Protein AF-A0A150TSC2-F1 (afdb_monomer_lite)

Radius of gyration: 14.01 Å; chains: 1; bounding box: 28×31×31 Å

Sequence (67 aa):
MRLSTGGTPRAIACARPRLVEVDRERVWPLPELLAEILALPHVVGLAEIDGALHWVVDARRLPDIGA

Structure (mmCIF, N/CA/C/O backbone):
data_AF-A0A150TSC2-F1
#
_entry.id   AF-A0A150TSC2-F1
#
loop_
_atom_site.group_PDB
_atom_site.id
_atom_site.type_symbol
_atom_site.label_atom_id
_atom_site.label_alt_id
_atom_site.label_comp_id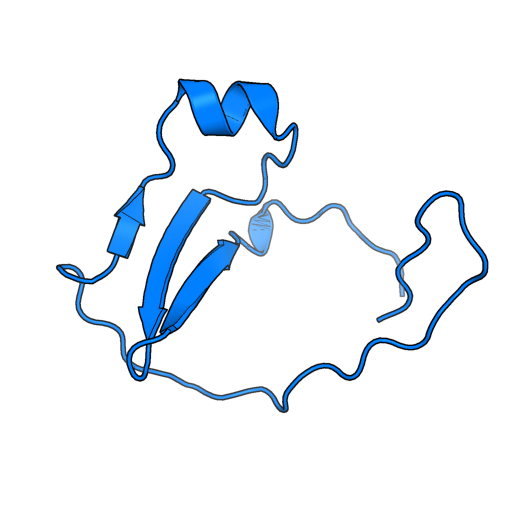
_atom_site.label_asym_id
_atom_site.label_entity_id
_atom_site.label_seq_id
_atom_site.pdbx_PDB_ins_code
_atom_site.Cartn_x
_atom_site.Cartn_y
_atom_site.Cartn_z
_atom_site.occupancy
_atom_site.B_iso_or_equiv
_atom_site.auth_seq_id
_atom_site.auth_comp_id
_atom_site.auth_asym_id
_atom_site.auth_atom_id
_atom_site.pdbx_PDB_model_num
ATOM 1 N N . MET A 1 1 ? -1.699 -8.820 -14.243 1.00 49.75 1 MET A N 1
ATOM 2 C CA . MET A 1 1 ? -0.363 -8.348 -13.819 1.00 49.75 1 MET A CA 1
ATOM 3 C C . MET A 1 1 ? 0.528 -9.566 -13.584 1.00 49.75 1 MET A C 1
ATOM 5 O O . MET A 1 1 ? 0.086 -10.473 -12.886 1.00 49.75 1 MET A O 1
ATOM 9 N N . ARG A 1 2 ? 1.721 -9.647 -14.194 1.00 45.75 2 ARG A N 1
ATOM 10 C CA . ARG A 1 2 ? 2.725 -10.684 -13.872 1.00 45.75 2 ARG A CA 1
ATOM 11 C C . ARG A 1 2 ? 3.744 -10.070 -12.915 1.00 45.75 2 ARG A C 1
ATOM 13 O O . ARG A 1 2 ? 4.334 -9.051 -13.241 1.00 45.75 2 ARG A O 1
ATOM 20 N N . LEU A 1 3 ? 3.921 -10.683 -11.750 1.00 46.72 3 LEU A N 1
ATOM 21 C CA . LEU A 1 3 ? 4.946 -10.333 -10.767 1.00 46.72 3 LEU A CA 1
ATOM 22 C C . LEU A 1 3 ? 5.959 -11.480 -10.738 1.00 46.72 3 LEU A C 1
ATOM 24 O O . LEU A 1 3 ? 5.565 -12.629 -10.528 1.00 46.72 3 LEU A O 1
ATOM 28 N N . SER A 1 4 ? 7.242 -11.193 -10.971 1.00 49.03 4 SER A N 1
ATOM 29 C CA . SER A 1 4 ? 8.320 -12.155 -10.725 1.00 49.03 4 SER A CA 1
ATOM 30 C C . SER A 1 4 ? 9.094 -11.740 -9.483 1.00 49.03 4 SER A C 1
ATOM 32 O O . SER A 1 4 ? 9.820 -10.750 -9.491 1.00 49.03 4 SER A O 1
ATOM 34 N N . THR A 1 5 ? 8.945 -12.510 -8.415 1.00 56.62 5 THR A N 1
ATOM 35 C CA . THR A 1 5 ? 9.954 -12.586 -7.355 1.00 56.62 5 THR A CA 1
ATOM 36 C C . THR A 1 5 ? 10.961 -13.675 -7.749 1.00 56.62 5 THR A C 1
ATOM 38 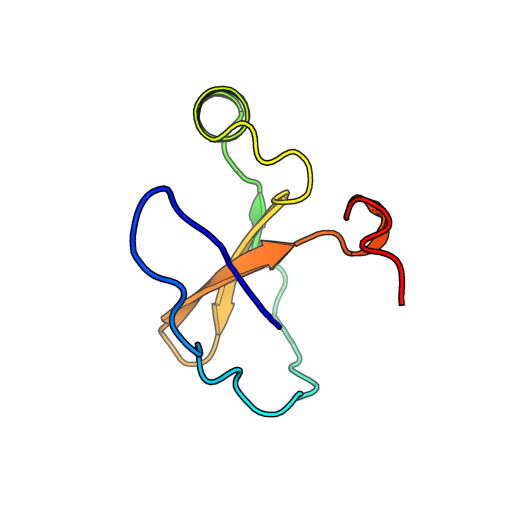O O . THR A 1 5 ? 10.710 -14.400 -8.707 1.00 56.62 5 THR A O 1
ATOM 41 N N . GLY A 1 6 ? 12.092 -13.833 -7.051 1.00 59.50 6 GLY A N 1
ATOM 42 C CA . GLY A 1 6 ? 13.109 -14.862 -7.360 1.00 59.50 6 GLY A CA 1
ATOM 43 C C . GLY A 1 6 ? 12.637 -16.330 -7.293 1.00 59.50 6 GLY A C 1
ATOM 44 O O . GLY A 1 6 ? 13.458 -17.239 -7.346 1.00 5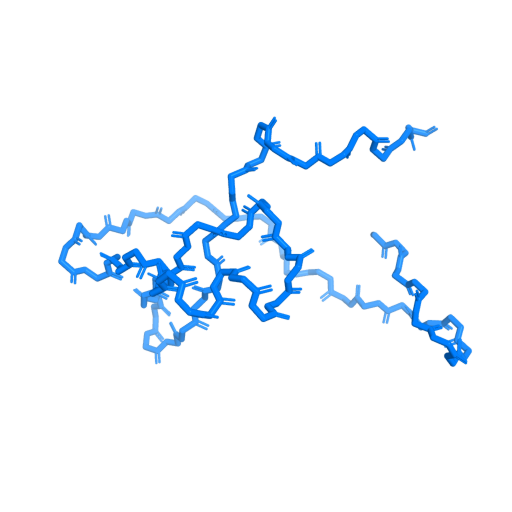9.50 6 GLY A O 1
ATOM 45 N N . GLY A 1 7 ? 11.331 -16.570 -7.150 1.00 65.25 7 GLY A N 1
ATOM 46 C CA . GLY A 1 7 ? 10.688 -17.871 -7.281 1.00 65.25 7 GLY A CA 1
ATOM 47 C C . GLY A 1 7 ? 9.999 -18.065 -8.635 1.00 65.25 7 GLY A C 1
ATOM 48 O O . GLY A 1 7 ? 10.033 -17.225 -9.532 1.00 65.25 7 GLY A O 1
ATOM 49 N N . THR A 1 8 ? 9.340 -19.210 -8.790 1.00 67.19 8 THR A N 1
ATOM 50 C CA . THR A 1 8 ? 8.570 -19.538 -9.995 1.00 67.19 8 THR A CA 1
ATOM 51 C C . THR A 1 8 ? 7.455 -18.507 -10.216 1.00 67.19 8 THR A C 1
ATOM 53 O O . THR A 1 8 ? 6.765 -18.170 -9.248 1.00 67.19 8 THR A O 1
ATOM 56 N N . PRO A 1 9 ? 7.214 -18.031 -11.455 1.00 65.50 9 PRO A N 1
ATOM 57 C CA . PRO A 1 9 ? 6.120 -17.108 -11.735 1.00 65.50 9 PRO A CA 1
ATOM 58 C C . PRO A 1 9 ? 4.780 -17.653 -11.234 1.00 65.50 9 PRO A C 1
ATOM 60 O O . PRO A 1 9 ? 4.409 -18.786 -11.543 1.00 65.50 9 PRO A O 1
ATOM 63 N N . ARG A 1 10 ? 4.036 -16.837 -10.481 1.00 65.75 10 ARG A N 1
ATOM 64 C CA . ARG A 1 10 ? 2.681 -17.166 -10.019 1.00 65.75 10 ARG A CA 1
ATOM 65 C C . ARG A 1 10 ? 1.694 -16.121 -10.514 1.00 65.75 10 ARG A C 1
ATOM 67 O O . ARG A 1 10 ? 1.983 -14.927 -10.509 1.00 65.75 10 ARG A O 1
ATOM 74 N N . ALA A 1 11 ? 0.518 -16.577 -10.939 1.00 70.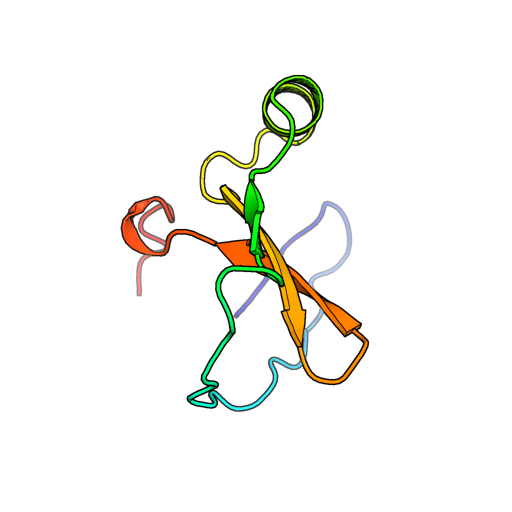56 11 ALA A N 1
ATOM 75 C CA . ALA A 1 11 ? -0.598 -15.682 -11.197 1.00 70.56 11 ALA A CA 1
ATOM 76 C C . ALA A 1 11 ? -1.121 -15.156 -9.856 1.00 70.56 11 ALA A C 1
ATOM 78 O O . ALA A 1 11 ? -1.480 -15.939 -8.978 1.00 70.56 11 ALA A O 1
ATOM 79 N N . ILE A 1 12 ? -1.154 -13.835 -9.702 1.00 70.06 12 ILE A N 1
ATOM 80 C CA . ILE A 1 12 ? -1.786 -13.181 -8.558 1.00 70.06 12 ILE A CA 1
ATOM 81 C C . ILE A 1 12 ? -3.127 -12.650 -9.047 1.00 70.06 12 ILE A C 1
ATOM 83 O O . ILE A 1 12 ? -3.186 -11.874 -10.004 1.00 70.06 12 ILE A O 1
ATOM 87 N N . ALA A 1 13 ? -4.207 -13.106 -8.417 1.00 76.44 13 ALA A N 1
ATOM 88 C CA . ALA A 1 13 ? -5.537 -12.600 -8.702 1.00 76.44 13 ALA A CA 1
ATOM 89 C C . ALA A 1 13 ? -5.628 -11.154 -8.201 1.00 76.44 13 ALA A C 1
ATOM 91 O O . ALA A 1 13 ? -5.598 -10.900 -6.999 1.00 76.44 13 ALA A O 1
ATOM 92 N N . CYS A 1 14 ? -5.718 -10.202 -9.127 1.00 75.19 14 CYS A N 1
ATOM 93 C CA . CYS A 1 14 ? -6.038 -8.826 -8.776 1.00 75.19 14 CYS A CA 1
ATOM 94 C C . CYS A 1 14 ? -7.538 -8.728 -8.473 1.00 75.19 14 CYS A C 1
ATOM 96 O O . CYS A 1 14 ? -8.362 -9.303 -9.190 1.00 75.19 14 CYS A O 1
ATOM 98 N N . ALA A 1 15 ? -7.898 -7.976 -7.432 1.00 80.06 15 ALA A N 1
ATOM 99 C CA . ALA A 1 15 ? -9.288 -7.604 -7.207 1.00 80.06 15 ALA A CA 1
ATOM 100 C C . ALA A 1 15 ? -9.822 -6.797 -8.405 1.00 80.06 15 ALA A C 1
ATOM 102 O O . ALA A 1 15 ? -9.064 -6.126 -9.110 1.00 80.06 15 ALA A O 1
ATOM 103 N N . ARG A 1 16 ? -11.139 -6.853 -8.640 1.00 84.69 16 ARG A N 1
ATOM 104 C CA . ARG A 1 16 ? -11.773 -5.977 -9.635 1.00 84.69 16 ARG A CA 1
ATOM 105 C C . ARG A 1 16 ? -11.593 -4.515 -9.210 1.00 84.69 16 ARG A C 1
ATOM 107 O O . ARG A 1 16 ? -11.732 -4.240 -8.016 1.00 84.69 16 ARG A O 1
ATOM 114 N N . PRO A 1 17 ? -11.331 -3.591 -10.151 1.00 84.00 17 PRO A N 1
ATOM 115 C CA . PRO A 1 17 ? -11.216 -2.178 -9.825 1.00 84.00 17 PRO A CA 1
ATOM 116 C C . PRO A 1 17 ? -12.528 -1.677 -9.222 1.00 84.00 17 PRO A C 1
ATOM 118 O O . PRO A 1 17 ? -13.617 -2.039 -9.675 1.00 84.00 17 PRO A O 1
ATOM 121 N N . ARG A 1 18 ? -12.413 -0.858 -8.180 1.00 87.31 18 ARG A N 1
ATOM 122 C CA . ARG A 1 18 ? -13.532 -0.219 -7.489 1.00 87.31 18 ARG A CA 1
ATOM 123 C C . ARG A 1 18 ? -13.175 1.235 -7.235 1.00 87.31 18 ARG A C 1
ATOM 125 O O . ARG A 1 18 ? -12.029 1.533 -6.912 1.00 87.31 18 ARG A O 1
ATOM 132 N N . LEU A 1 19 ? -14.163 2.113 -7.370 1.00 89.94 19 LEU A N 1
ATOM 133 C CA . LEU A 1 19 ? -14.065 3.471 -6.857 1.00 89.94 19 LEU A CA 1
ATOM 134 C C . LEU A 1 19 ? -14.472 3.433 -5.385 1.00 89.94 19 LEU A C 1
ATOM 136 O O . LEU A 1 19 ? -15.546 2.929 -5.062 1.00 89.94 19 LEU A O 1
ATOM 140 N N . VAL A 1 20 ? -13.597 3.923 -4.516 1.00 88.25 20 VAL A N 1
ATOM 141 C CA . VAL A 1 20 ? -13.815 3.974 -3.071 1.00 88.25 20 VAL A CA 1
ATOM 142 C C . VAL A 1 20 ? -13.567 5.404 -2.625 1.00 88.25 20 VAL A C 1
ATOM 144 O O . VAL A 1 20 ? -12.553 6.000 -2.988 1.00 88.25 20 VAL A O 1
ATOM 147 N N . GLU A 1 21 ? -14.502 5.951 -1.859 1.00 89.38 21 GLU A N 1
ATOM 148 C CA . GLU A 1 21 ? -14.302 7.215 -1.163 1.00 89.38 21 GLU A CA 1
ATOM 149 C C . GLU A 1 21 ? -13.571 6.932 0.149 1.00 89.38 21 GLU A C 1
ATOM 151 O O . GLU A 1 21 ? -13.959 6.044 0.907 1.00 89.38 21 GLU A O 1
ATOM 156 N N . VAL A 1 22 ? -12.476 7.649 0.389 1.00 87.75 22 VAL A N 1
ATOM 157 C CA . VAL A 1 22 ? -11.634 7.452 1.569 1.00 87.75 22 VAL A CA 1
ATOM 158 C C . VAL A 1 22 ? -11.551 8.772 2.316 1.00 87.75 22 VAL A C 1
ATOM 160 O O . VAL A 1 22 ? -11.188 9.797 1.736 1.00 87.75 22 VAL A O 1
ATOM 163 N N . ASP A 1 23 ? -11.881 8.735 3.603 1.00 90.38 23 ASP A N 1
ATOM 164 C CA . ASP A 1 23 ? -11.697 9.875 4.493 1.00 90.38 23 ASP A CA 1
ATOM 165 C C . ASP A 1 23 ? -10.200 10.166 4.671 1.00 90.38 23 ASP A C 1
ATOM 167 O O . ASP A 1 23 ? -9.393 9.251 4.848 1.00 90.38 23 ASP A O 1
ATOM 171 N N . ARG A 1 24 ? -9.824 11.447 4.666 1.00 86.75 24 ARG A N 1
ATOM 172 C CA . ARG A 1 24 ? -8.443 11.883 4.897 1.00 86.75 24 ARG A CA 1
ATOM 173 C C . ARG A 1 24 ? -7.899 11.411 6.238 1.00 86.75 24 ARG A C 1
ATOM 175 O O . ARG A 1 24 ? -6.707 11.137 6.316 1.00 86.75 24 ARG A O 1
ATOM 182 N N . GLU A 1 25 ? -8.738 11.285 7.263 1.00 91.75 25 GLU A N 1
ATOM 183 C CA . GLU A 1 25 ? -8.303 10.792 8.580 1.00 91.75 25 GLU A CA 1
ATOM 184 C C . GLU A 1 25 ? -7.857 9.323 8.555 1.00 91.75 25 GLU A C 1
ATOM 186 O O . GLU A 1 25 ? -7.073 8.892 9.400 1.00 91.75 25 GLU A O 1
ATOM 191 N N . ARG A 1 26 ? -8.318 8.562 7.556 1.00 92.00 26 ARG A N 1
ATOM 192 C CA . ARG A 1 26 ? -7.967 7.153 7.334 1.00 92.00 26 ARG A CA 1
ATOM 193 C C . ARG A 1 26 ? -6.798 6.976 6.370 1.00 92.00 26 ARG A C 1
ATOM 195 O O . ARG A 1 26 ? -6.546 5.854 5.937 1.00 92.00 26 ARG A O 1
ATOM 202 N N . VAL A 1 27 ? -6.121 8.063 5.995 1.00 93.19 27 VAL A N 1
ATOM 203 C CA . VAL A 1 27 ? -4.959 8.047 5.104 1.00 93.19 27 VAL A CA 1
ATOM 204 C C . VAL A 1 27 ? -3.749 8.576 5.854 1.00 93.19 27 VAL A C 1
ATOM 206 O O . VAL A 1 27 ? -3.706 9.733 6.269 1.00 93.19 27 VAL A O 1
ATOM 209 N N . TRP A 1 28 ? -2.728 7.735 5.970 1.00 94.94 28 TRP A N 1
ATOM 210 C CA . TRP A 1 28 ? -1.490 8.068 6.662 1.00 94.94 28 TRP A CA 1
ATOM 211 C C . TRP A 1 28 ? -0.320 8.073 5.683 1.00 94.94 28 TRP A C 1
ATOM 213 O O . TRP A 1 28 ? -0.178 7.132 4.893 1.00 94.94 28 TRP A O 1
ATOM 223 N N . PRO A 1 29 ? 0.535 9.109 5.715 1.00 92.56 29 PRO A N 1
ATOM 224 C CA . PRO A 1 29 ? 1.745 9.119 4.912 1.00 92.56 29 PRO A CA 1
ATOM 225 C C . PRO A 1 29 ? 2.676 7.991 5.354 1.00 92.56 29 PRO A C 1
ATOM 227 O O . PRO A 1 29 ? 2.699 7.596 6.523 1.00 92.56 29 PRO A O 1
ATOM 230 N N . LEU A 1 30 ? 3.465 7.480 4.414 1.00 90.62 30 LEU A N 1
ATOM 231 C CA . LEU A 1 30 ? 4.477 6.488 4.742 1.00 90.62 30 LEU A CA 1
ATOM 232 C C . LEU A 1 30 ? 5.573 7.153 5.594 1.00 90.62 30 LEU A C 1
ATOM 234 O O . LEU A 1 30 ? 6.096 8.187 5.175 1.00 90.62 30 LEU A O 1
ATOM 238 N N . PRO A 1 31 ? 5.948 6.591 6.759 1.00 88.44 31 PRO A N 1
ATOM 239 C CA . PRO A 1 31 ? 7.068 7.115 7.531 1.00 88.44 31 PRO A CA 1
ATOM 240 C C . PRO A 1 31 ? 8.363 7.101 6.710 1.00 88.44 31 PRO A C 1
ATOM 242 O O . PRO A 1 31 ? 8.630 6.133 6.001 1.00 88.44 31 PRO A O 1
ATOM 245 N N . GLU A 1 32 ? 9.182 8.146 6.838 1.00 83.62 32 GLU A N 1
ATOM 246 C CA . GLU A 1 32 ? 10.407 8.348 6.043 1.00 83.62 32 GLU A CA 1
ATOM 247 C C . GLU A 1 32 ? 11.347 7.134 6.086 1.00 83.62 32 GLU A C 1
ATOM 249 O O . GLU A 1 32 ? 11.712 6.594 5.046 1.00 83.62 32 GLU A O 1
ATOM 254 N N . LEU A 1 33 ? 11.607 6.602 7.285 1.00 84.75 33 LEU A N 1
ATOM 255 C CA . LEU A 1 33 ? 12.423 5.400 7.475 1.00 84.75 33 LEU A CA 1
ATOM 256 C C . LEU A 1 33 ? 11.882 4.180 6.705 1.00 84.75 33 LEU A C 1
ATOM 258 O O . LEU A 1 33 ? 12.643 3.388 6.158 1.00 84.75 33 LEU A O 1
ATOM 262 N N . LEU A 1 34 ? 10.558 4.012 6.650 1.00 81.56 34 LEU A N 1
ATOM 263 C CA . LEU A 1 34 ? 9.937 2.922 5.893 1.00 81.56 34 LEU A CA 1
ATOM 264 C C . LEU A 1 34 ? 10.042 3.156 4.385 1.00 81.56 34 LEU A C 1
ATOM 266 O O . LEU A 1 34 ? 10.244 2.196 3.643 1.00 81.56 34 LEU A O 1
ATOM 270 N N . ALA A 1 35 ? 9.932 4.406 3.933 1.00 80.56 35 ALA A N 1
ATOM 271 C CA . ALA A 1 35 ? 10.114 4.757 2.528 1.00 80.56 35 ALA A CA 1
ATOM 272 C C . ALA A 1 35 ? 11.537 4.429 2.045 1.00 80.56 35 ALA A C 1
ATOM 274 O O . ALA A 1 35 ? 11.700 3.874 0.956 1.00 80.56 35 ALA A O 1
ATOM 275 N N . GLU A 1 36 ? 12.547 4.700 2.876 1.00 81.38 36 GLU A N 1
ATOM 276 C CA . GLU A 1 36 ? 13.948 4.364 2.600 1.00 81.38 36 GLU A CA 1
ATOM 277 C C . GLU A 1 36 ? 14.184 2.849 2.548 1.00 81.38 36 GLU A C 1
ATOM 279 O O . GLU A 1 36 ? 14.800 2.349 1.606 1.00 81.38 36 GLU A O 1
ATOM 284 N N . ILE A 1 37 ? 13.659 2.104 3.527 1.00 85.94 37 ILE A N 1
ATOM 285 C CA . ILE A 1 37 ? 13.871 0.651 3.631 1.00 85.94 37 ILE A CA 1
ATOM 286 C C . ILE A 1 37 ? 13.176 -0.111 2.500 1.00 85.94 37 ILE A C 1
ATOM 288 O O . ILE A 1 37 ? 13.735 -1.070 1.967 1.00 85.94 37 ILE A O 1
ATOM 292 N N . LEU A 1 38 ? 11.946 0.271 2.149 1.00 80.31 38 LEU A N 1
ATOM 293 C CA . LEU A 1 38 ? 11.149 -0.490 1.186 1.00 80.31 38 LEU A CA 1
ATOM 294 C C . LEU A 1 38 ? 11.686 -0.376 -0.243 1.00 80.31 38 LEU A C 1
ATOM 296 O O . LEU A 1 38 ? 11.392 -1.252 -1.051 1.00 80.31 38 LEU A O 1
ATOM 300 N N . ALA A 1 39 ? 12.450 0.673 -0.570 1.00 81.94 39 ALA A N 1
ATOM 301 C CA . ALA A 1 39 ? 12.910 0.957 -1.933 1.00 81.94 39 ALA A CA 1
ATOM 302 C C . ALA A 1 39 ? 11.766 0.943 -2.981 1.00 81.94 39 ALA A C 1
ATOM 304 O O . ALA A 1 39 ? 11.974 0.630 -4.155 1.00 81.94 39 ALA A O 1
ATOM 305 N N . LEU A 1 40 ? 10.543 1.297 -2.560 1.00 82.56 40 LEU A N 1
ATOM 306 C CA . LEU A 1 40 ? 9.340 1.377 -3.396 1.00 82.56 40 LEU A CA 1
ATOM 307 C C . LEU A 1 40 ? 8.864 2.840 -3.481 1.00 82.56 40 LEU A C 1
ATOM 309 O O . LEU A 1 40 ? 7.925 3.222 -2.785 1.00 82.56 40 LEU A O 1
ATOM 313 N N . PRO A 1 41 ? 9.464 3.682 -4.347 1.00 83.69 41 PRO A N 1
ATOM 314 C CA . PRO A 1 41 ? 9.217 5.135 -4.371 1.00 83.69 41 PRO A CA 1
ATOM 315 C C . PRO A 1 41 ? 7.791 5.539 -4.794 1.00 83.69 41 PRO A C 1
ATOM 317 O O . PRO A 1 41 ? 7.384 6.696 -4.648 1.00 83.69 41 PRO A O 1
ATOM 320 N N . HIS A 1 42 ? 7.035 4.591 -5.347 1.00 88.12 42 HIS A N 1
ATOM 321 C CA . HIS A 1 42 ? 5.638 4.754 -5.735 1.00 88.12 42 HIS A CA 1
ATOM 322 C C . HIS A 1 42 ? 4.666 4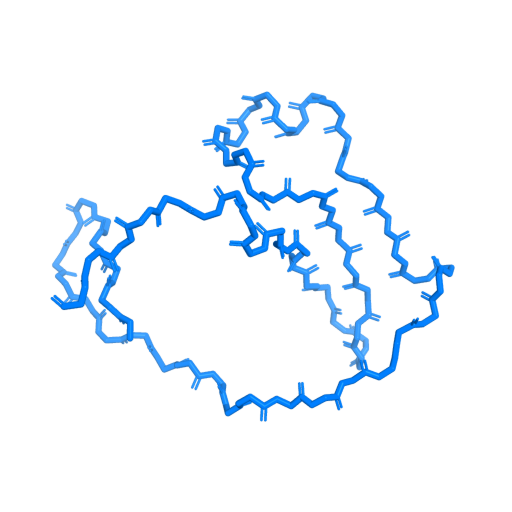.520 -4.575 1.00 88.12 42 HIS A C 1
ATOM 324 O O . HIS A 1 42 ? 3.511 4.920 -4.678 1.00 88.12 42 HIS A O 1
ATOM 330 N N . VAL A 1 43 ? 5.106 3.909 -3.474 1.00 90.88 43 VAL A N 1
ATOM 331 C CA . VAL A 1 43 ? 4.294 3.748 -2.266 1.00 90.88 43 VAL A CA 1
ATOM 332 C C . VAL A 1 43 ? 4.406 5.024 -1.436 1.00 90.88 43 VAL A C 1
ATOM 334 O O . VAL A 1 43 ? 5.490 5.390 -0.993 1.00 90.88 43 VAL A O 1
ATOM 337 N N . VAL A 1 44 ? 3.286 5.718 -1.239 1.00 91.44 44 VAL A N 1
ATOM 338 C CA . VAL A 1 44 ? 3.251 7.033 -0.570 1.00 91.44 44 VAL A CA 1
ATOM 339 C C . VAL A 1 44 ? 2.595 6.999 0.807 1.00 91.44 44 VAL A C 1
ATOM 341 O O . VAL A 1 44 ? 2.683 7.973 1.553 1.00 91.44 44 VAL A O 1
ATOM 344 N N . GLY A 1 45 ? 1.947 5.891 1.164 1.00 93.25 45 GLY A N 1
ATOM 345 C CA . GLY A 1 45 ? 1.270 5.776 2.446 1.00 93.25 45 GLY A CA 1
ATOM 346 C C . GLY A 1 45 ? 0.446 4.515 2.610 1.00 93.25 45 GLY A C 1
ATOM 347 O O . GLY A 1 45 ? 0.565 3.554 1.844 1.00 93.25 45 GLY A O 1
ATOM 348 N N . LEU A 1 46 ? -0.401 4.558 3.629 1.00 93.38 46 LEU A N 1
ATOM 349 C CA . LEU A 1 46 ? -1.361 3.528 3.988 1.00 93.38 46 LEU A CA 1
ATOM 350 C C . LEU A 1 46 ? -2.754 4.149 4.087 1.00 93.38 46 LEU A C 1
ATOM 352 O O . LEU A 1 46 ? -2.897 5.298 4.500 1.00 93.38 46 LEU A O 1
ATOM 356 N N . ALA A 1 47 ? -3.771 3.380 3.724 1.00 94.56 47 ALA A N 1
ATOM 357 C CA . ALA A 1 47 ? -5.165 3.747 3.904 1.00 94.56 47 ALA A CA 1
ATOM 358 C C . ALA A 1 47 ? -5.930 2.605 4.569 1.00 94.56 47 ALA A C 1
ATOM 360 O O . ALA A 1 47 ? -5.708 1.442 4.233 1.00 94.56 47 ALA A O 1
ATOM 361 N N . GLU A 1 48 ? -6.846 2.927 5.477 1.00 94.19 48 GLU A N 1
ATOM 362 C CA . GLU A 1 48 ? -7.803 1.948 5.991 1.00 94.19 48 GLU A CA 1
ATOM 363 C C . GLU A 1 48 ? -9.091 1.979 5.162 1.00 94.19 48 GLU A C 1
ATOM 365 O O . GLU A 1 48 ? -9.804 2.985 5.136 1.00 94.19 48 GLU A O 1
ATOM 370 N N . ILE A 1 49 ? -9.405 0.861 4.509 1.00 91.38 49 ILE A N 1
ATOM 371 C CA . ILE A 1 49 ? -10.606 0.674 3.690 1.00 91.38 49 ILE A CA 1
ATOM 372 C C . ILE A 1 49 ? -11.279 -0.615 4.150 1.00 91.38 49 ILE A C 1
ATOM 374 O O . ILE A 1 49 ? -10.623 -1.647 4.253 1.00 91.38 49 ILE A O 1
ATOM 378 N N . ASP A 1 50 ? -12.577 -0.560 4.449 1.00 90.19 50 ASP A N 1
ATOM 379 C CA . ASP A 1 50 ? -13.364 -1.718 4.900 1.00 90.19 50 ASP A CA 1
ATOM 380 C C . ASP A 1 50 ? -12.727 -2.484 6.085 1.00 90.19 50 ASP A C 1
ATOM 382 O O . ASP A 1 50 ? -12.829 -3.706 6.188 1.00 90.19 50 ASP A O 1
ATOM 386 N N . GLY A 1 51 ? -12.040 -1.768 6.986 1.00 90.44 51 GLY A N 1
ATOM 387 C CA . GLY A 1 51 ? -11.346 -2.344 8.147 1.00 90.44 51 GLY A CA 1
ATOM 388 C C . GLY A 1 51 ? -10.029 -3.060 7.823 1.00 90.44 51 GLY A C 1
ATOM 389 O O . GLY A 1 51 ? -9.448 -3.699 8.700 1.00 90.44 51 GLY A O 1
ATOM 390 N N . ALA A 1 52 ? -9.543 -2.963 6.585 1.00 90.94 52 ALA A N 1
ATOM 391 C CA . ALA A 1 52 ? -8.256 -3.491 6.154 1.00 90.94 52 ALA A CA 1
ATOM 392 C C . ALA A 1 52 ? -7.276 -2.360 5.822 1.00 90.94 52 ALA A C 1
ATOM 394 O O . ALA A 1 52 ? -7.667 -1.288 5.365 1.00 90.94 52 ALA A O 1
ATOM 395 N N . LEU A 1 53 ? -5.980 -2.614 6.022 1.00 91.62 53 LEU A N 1
ATOM 396 C CA . LEU A 1 53 ? -4.914 -1.701 5.614 1.00 91.62 53 LEU A CA 1
ATOM 397 C C . LEU A 1 53 ? -4.504 -1.964 4.165 1.00 91.62 53 LEU A C 1
ATOM 399 O O . LEU A 1 53 ? -4.186 -3.090 3.778 1.00 91.62 53 LEU A O 1
ATOM 403 N N . HIS A 1 54 ? -4.455 -0.893 3.385 1.00 91.50 54 HIS A N 1
ATOM 404 C CA . HIS A 1 54 ? -4.076 -0.888 1.982 1.00 91.50 54 HIS A CA 1
ATOM 405 C C . HIS A 1 54 ? -2.876 0.024 1.761 1.00 91.50 54 HIS A C 1
ATOM 407 O O . HIS A 1 54 ? -2.810 1.126 2.300 1.00 91.50 54 HIS A O 1
ATOM 413 N N . TRP A 1 55 ? -1.948 -0.406 0.910 1.00 91.38 55 TRP A N 1
ATOM 414 C CA . TRP A 1 55 ? -0.885 0.463 0.416 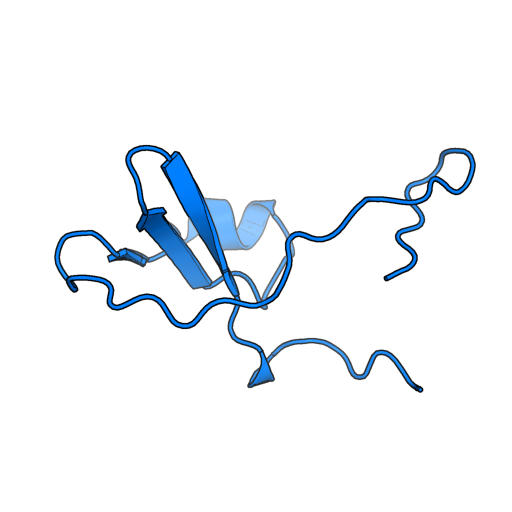1.00 91.38 55 TRP A CA 1
ATOM 415 C C . TRP A 1 55 ? -1.454 1.496 -0.551 1.00 91.38 55 TRP A C 1
ATOM 417 O O . TRP A 1 55 ? -2.140 1.147 -1.513 1.00 91.38 55 TRP A O 1
ATOM 427 N N . VAL A 1 56 ? -1.127 2.764 -0.320 1.00 92.00 56 VAL A N 1
ATOM 428 C CA . VAL A 1 56 ? -1.455 3.853 -1.239 1.00 92.00 56 VAL A CA 1
ATOM 429 C C . VAL A 1 56 ? -0.296 4.016 -2.205 1.00 92.00 56 VAL A C 1
ATOM 431 O O . VAL A 1 56 ? 0.830 4.321 -1.806 1.00 92.00 56 VAL A O 1
ATOM 434 N N . VAL A 1 57 ? -0.583 3.805 -3.486 1.00 90.94 57 VAL A N 1
ATOM 435 C CA . VAL A 1 57 ? 0.397 3.891 -4.567 1.00 90.94 57 VAL A CA 1
ATOM 436 C C . VAL A 1 57 ? 0.092 5.105 -5.438 1.00 90.94 57 VAL A C 1
ATOM 438 O O . VAL A 1 57 ? -1.018 5.244 -5.951 1.00 90.94 57 VAL A O 1
ATOM 441 N N . ASP A 1 58 ? 1.082 5.973 -5.636 1.00 90.88 58 ASP A N 1
ATOM 442 C CA . ASP A 1 58 ? 1.007 7.056 -6.614 1.00 90.88 58 ASP A CA 1
ATOM 443 C C . ASP A 1 58 ? 1.266 6.486 -8.011 1.00 90.88 58 ASP A C 1
ATOM 445 O O . ASP A 1 58 ? 2.409 6.233 -8.400 1.00 90.88 58 ASP A O 1
ATOM 449 N N . ALA A 1 59 ? 0.191 6.292 -8.776 1.00 87.38 59 ALA A N 1
ATOM 450 C CA . ALA A 1 59 ? 0.254 5.718 -10.118 1.00 87.38 59 ALA A CA 1
ATOM 451 C C . ALA A 1 59 ? 1.163 6.509 -11.078 1.00 87.38 59 ALA A C 1
ATOM 453 O O . ALA A 1 59 ? 1.719 5.923 -12.000 1.00 87.38 59 ALA A O 1
ATOM 454 N N . ARG A 1 60 ? 1.377 7.813 -10.842 1.00 90.25 60 ARG A N 1
ATOM 455 C CA . ARG A 1 60 ? 2.270 8.658 -11.660 1.00 90.25 60 ARG A CA 1
ATOM 456 C C . ARG A 1 60 ? 3.751 8.334 -11.453 1.00 90.25 60 ARG A C 1
ATOM 458 O O . ARG A 1 60 ? 4.582 8.764 -12.243 1.00 90.25 60 ARG A O 1
ATOM 465 N N . ARG A 1 61 ? 4.080 7.634 -10.363 1.00 87.56 61 ARG A N 1
ATOM 466 C CA . ARG A 1 61 ? 5.441 7.211 -9.998 1.00 87.56 61 ARG A CA 1
ATOM 467 C C . ARG A 1 61 ? 5.707 5.748 -10.335 1.00 87.56 61 ARG A C 1
ATOM 469 O O . ARG A 1 61 ? 6.795 5.251 -10.042 1.00 87.56 61 ARG A O 1
ATOM 476 N N . LEU A 1 62 ? 4.715 5.035 -10.874 1.00 82.12 62 LEU A N 1
ATOM 477 C CA . LEU A 1 62 ? 4.939 3.677 -11.342 1.00 82.12 62 LEU A CA 1
ATOM 478 C C . LEU A 1 62 ? 5.908 3.727 -12.531 1.00 82.12 62 LEU A C 1
ATOM 480 O O . LEU A 1 62 ? 5.740 4.580 -13.403 1.00 82.12 62 LEU A O 1
ATOM 484 N N . PRO A 1 63 ? 6.926 2.850 -12.568 1.00 73.25 63 PRO A N 1
ATOM 485 C CA . PRO A 1 63 ? 7.755 2.721 -13.757 1.00 73.25 63 PRO A CA 1
ATOM 486 C C . PRO A 1 63 ? 6.856 2.352 -14.940 1.00 73.25 63 PRO A C 1
ATOM 488 O O . PRO A 1 63 ? 5.893 1.606 -14.751 1.00 73.25 63 PRO A O 1
ATOM 491 N N . ASP A 1 64 ? 7.167 2.849 -16.139 1.00 69.38 64 ASP A N 1
ATOM 492 C CA . ASP A 1 64 ? 6.491 2.418 -17.364 1.00 69.38 64 ASP A CA 1
ATOM 493 C C . ASP A 1 64 ? 6.694 0.909 -17.530 1.00 69.38 64 ASP A C 1
ATOM 495 O O . ASP A 1 64 ? 7.728 0.421 -17.990 1.00 69.38 64 ASP A O 1
ATOM 499 N N . ILE A 1 65 ? 5.698 0.144 -17.097 1.00 59.94 65 ILE A N 1
ATOM 500 C CA . ILE A 1 65 ? 5.623 -1.289 -17.326 1.00 59.94 65 ILE A CA 1
ATOM 501 C C . ILE A 1 65 ? 4.994 -1.409 -18.711 1.00 59.94 65 ILE A C 1
ATOM 503 O O . ILE A 1 65 ? 3.772 -1.387 -18.839 1.00 59.94 65 ILE A O 1
ATOM 507 N N . GLY A 1 66 ? 5.845 -1.392 -19.742 1.00 48.34 66 GLY A N 1
ATOM 508 C CA . GLY A 1 66 ? 5.440 -1.426 -21.147 1.00 48.34 66 GLY A CA 1
ATOM 509 C C . GLY A 1 66 ? 4.336 -2.454 -21.427 1.00 48.34 66 GLY A C 1
ATOM 510 O O . GLY A 1 66 ? 4.343 -3.553 -20.865 1.00 48.34 66 GLY A O 1
ATOM 511 N N . ALA A 1 67 ? 3.385 -2.034 -22.265 1.00 41.72 67 ALA A N 1
ATOM 512 C CA . ALA A 1 67 ? 2.265 -2.825 -22.771 1.00 41.72 67 ALA A CA 1
ATOM 513 C C . ALA A 1 67 ? 2.712 -4.077 -23.542 1.00 41.72 67 ALA A C 1
ATOM 515 O O . ALA A 1 67 ? 3.756 -4.010 -24.230 1.00 41.72 67 ALA A O 1
#

Foldseek 3Di:
DWDDDVDDTDDDDDDDDDDDDFDPVQWDFDPPVRCVVVVQVQFGTWGQDPNDIDTDGNPVPDPCPDD

Organism: Sorangium cellulosum (NCBI:txid56)

Secondary structure (DSSP, 8-state):
-EE--SS--EE--PPPP------GGGEEEPPHHHHHHH--TTEEEEEEETTEEEEEE-GGGS-----

pLDDT: mean 80.58, std 14.13, range [41.72, 94.94]